Protein AF-A0A926U2E8-F1 (afdb_monomer)

Secondary structure (DSSP, 8-state):
-EETTEEEEETT-HHHHHH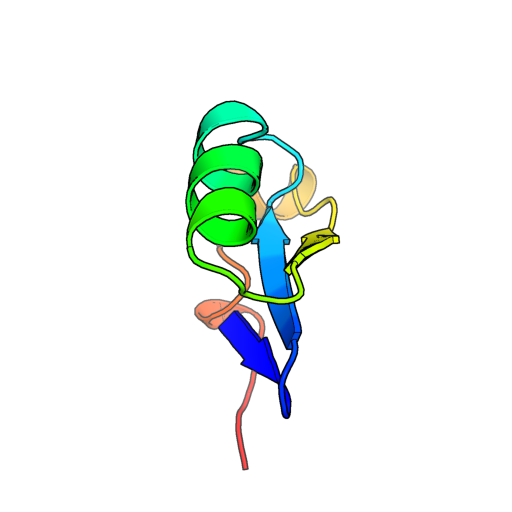HHHTT-EEEEE--HHHHTTT--TTTT----

Nearest PDB structures (foldseek):
  3rhy-assembly2_B  TM=9.277E-01  e=6.835E-03  Pseudomonas aeruginosa
  8dpk-assembly2_D  TM=8.554E-01  e=1.342E+00  Trypanosoma brucei

Radius of gyration: 11.1 Å; Cα contacts (8 Å, |Δi|>4): 54; chains: 1; bounding box: 26×20×25 Å

Mean predicted aligned error: 2.06 Å

Solvent-accessible surface area (backbone atoms only — not comparable to full-atom values): 3108 Å² total; per-residue (Å²): 78,76,57,91,82,36,33,45,42,60,50,92,43,62,69,61,52,49,55,49,38,74,77,71,46,49,70,47,71,41,86,48,68,77,46,42,77,70,79,47,50,76,63,80,76,51,87,90,131

Sequence (49 aa):
MRIGETILMQAGFPQTIEQVRSIGYSVEAVDISEFAKAEAGLTCLSLIF

Foldseek 3Di:
DDDP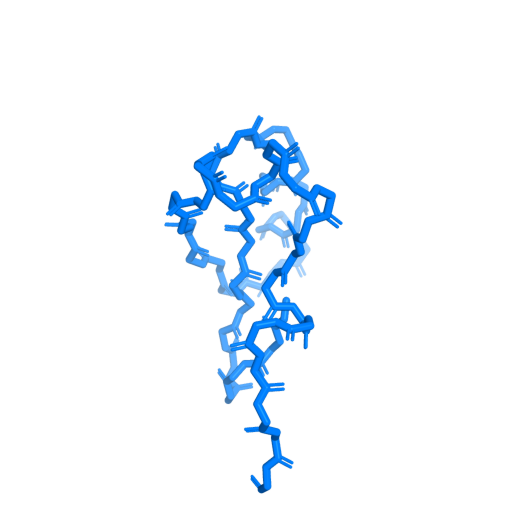QEDEDAQVCVVVQVVVVVVPGHYDHDHPVVVVVVVDDPVVVDDDD

Structure (mmCIF, N/CA/C/O backbone):
data_AF-A0A926U2E8-F1
#
_entry.id   AF-A0A926U2E8-F1
#
loop_
_atom_site.group_PDB
_atom_site.id
_atom_site.type_symbol
_atom_site.label_atom_id
_atom_site.label_alt_id
_atom_site.label_comp_id
_atom_site.label_asym_id
_atom_site.label_entity_id
_atom_site.label_seq_id
_atom_site.pdbx_PDB_ins_code
_atom_site.Cartn_x
_atom_site.Cartn_y
_atom_site.Cartn_z
_atom_site.occupancy
_atom_site.B_iso_or_equiv
_atom_site.auth_seq_id
_atom_site.auth_comp_id
_atom_site.auth_asym_id
_atom_site.auth_atom_id
_atom_site.pdbx_PDB_model_num
ATOM 1 N N . MET A 1 1 ? -3.013 -4.929 3.800 1.00 94.38 1 MET A N 1
ATOM 2 C CA . MET A 1 1 ? -2.861 -5.488 5.165 1.00 94.38 1 MET A CA 1
ATOM 3 C C . MET A 1 1 ? -3.366 -4.449 6.151 1.00 94.38 1 MET A C 1
ATOM 5 O O . MET A 1 1 ? -3.067 -3.288 5.934 1.00 94.38 1 MET A O 1
ATOM 9 N N . ARG A 1 2 ? -4.146 -4.804 7.176 1.00 95.94 2 ARG A N 1
ATOM 10 C CA . ARG A 1 2 ? -4.663 -3.831 8.156 1.00 95.94 2 ARG A CA 1
ATOM 11 C C . ARG A 1 2 ? -3.838 -3.885 9.445 1.00 95.94 2 ARG A C 1
ATOM 13 O O . ARG A 1 2 ? -3.598 -4.981 9.940 1.00 95.94 2 ARG A O 1
ATOM 20 N N . ILE A 1 3 ? -3.444 -2.728 9.974 1.00 95.00 3 ILE A N 1
ATOM 21 C CA . ILE A 1 3 ? -2.810 -2.558 11.289 1.00 95.00 3 ILE A CA 1
ATOM 22 C C . ILE A 1 3 ? -3.571 -1.454 12.026 1.00 95.00 3 ILE A C 1
ATOM 24 O O . ILE A 1 3 ? -3.578 -0.304 11.588 1.00 95.00 3 ILE A O 1
ATOM 28 N N . GLY A 1 4 ? -4.253 -1.805 13.120 1.00 94.19 4 GLY A N 1
ATOM 29 C CA . GLY A 1 4 ? -5.191 -0.889 13.777 1.00 94.19 4 GLY A CA 1
ATOM 30 C C . GLY A 1 4 ? -6.264 -0.405 12.795 1.00 94.19 4 GLY A C 1
ATOM 31 O O . GLY A 1 4 ? -6.948 -1.219 12.174 1.00 94.19 4 GLY A O 1
ATOM 32 N N . GLU A 1 5 ? -6.370 0.910 12.608 1.00 95.50 5 GLU A N 1
ATOM 33 C CA . GLU A 1 5 ? -7.304 1.548 11.662 1.00 95.50 5 GLU A CA 1
ATOM 34 C C . GLU A 1 5 ? -6.685 1.852 10.283 1.00 95.50 5 GLU A C 1
ATOM 36 O O . GLU A 1 5 ? -7.374 2.349 9.392 1.00 95.50 5 GLU A O 1
ATOM 41 N N . THR A 1 6 ? -5.403 1.537 10.075 1.00 97.31 6 THR A N 1
ATOM 42 C CA . THR A 1 6 ? -4.684 1.846 8.831 1.00 97.31 6 THR A CA 1
ATOM 43 C C . THR A 1 6 ? -4.561 0.616 7.938 1.00 97.31 6 THR A C 1
ATOM 45 O O . THR A 1 6 ? -4.196 -0.476 8.381 1.00 97.31 6 THR A O 1
ATOM 48 N N . ILE A 1 7 ? -4.824 0.790 6.644 1.00 98.19 7 ILE A N 1
ATOM 49 C CA . ILE A 1 7 ? -4.565 -0.206 5.608 1.00 98.19 7 ILE A CA 1
ATOM 50 C C . ILE A 1 7 ? -3.218 0.105 4.951 1.00 98.19 7 ILE A C 1
ATOM 52 O O . ILE A 1 7 ? -3.044 1.138 4.314 1.00 98.19 7 ILE A O 1
ATOM 56 N N . LEU A 1 8 ? -2.277 -0.827 5.057 1.00 98.25 8 LEU A N 1
ATOM 57 C CA . LEU A 1 8 ? -1.043 -0.833 4.283 1.00 98.25 8 LEU A CA 1
ATOM 58 C C . LEU A 1 8 ? -1.295 -1.447 2.900 1.00 98.25 8 LEU A C 1
AT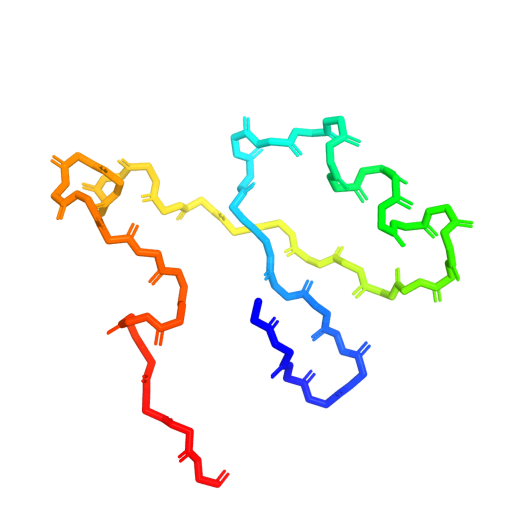OM 60 O O . LEU A 1 8 ? -1.830 -2.565 2.797 1.00 98.25 8 LEU A O 1
ATOM 64 N N . MET A 1 9 ? -0.887 -0.741 1.847 1.00 98.44 9 MET A N 1
ATOM 65 C CA . MET A 1 9 ? -1.001 -1.167 0.447 1.00 98.44 9 MET A CA 1
ATOM 66 C C . MET A 1 9 ? 0.316 -0.954 -0.303 1.00 98.44 9 MET A C 1
ATOM 68 O O . MET A 1 9 ? 1.077 -0.048 0.019 1.00 98.44 9 MET A O 1
ATOM 72 N N . GLN A 1 10 ? 0.586 -1.772 -1.322 1.00 97.81 10 GLN A N 1
ATOM 73 C CA . GLN A 1 10 ? 1.775 -1.595 -2.157 1.00 97.81 10 GLN A CA 1
ATOM 74 C C . 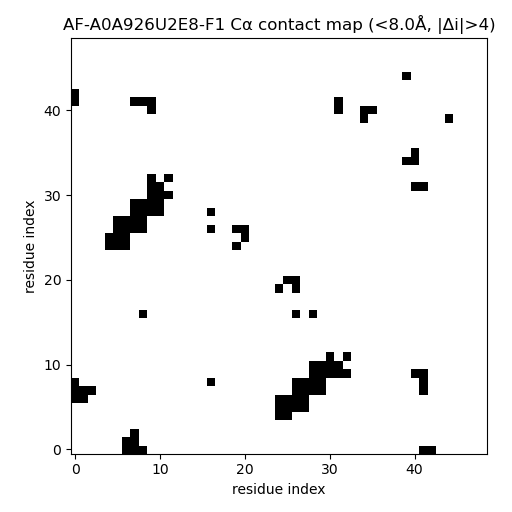GLN A 1 10 ? 1.673 -0.300 -2.979 1.00 97.81 10 GLN A C 1
ATOM 76 O O . GLN A 1 10 ? 0.691 -0.090 -3.691 1.00 97.81 10 GLN A O 1
ATOM 81 N N . ALA A 1 11 ? 2.718 0.530 -2.936 1.00 98.19 11 ALA A N 1
ATOM 82 C CA . ALA A 1 11 ? 2.752 1.848 -3.580 1.00 98.19 11 ALA A CA 1
ATOM 83 C C . ALA A 1 11 ? 2.586 1.824 -5.115 1.00 98.19 11 ALA A C 1
ATOM 85 O O . ALA A 1 11 ? 2.176 2.821 -5.705 1.00 98.19 11 ALA A O 1
ATOM 86 N N . GLY A 1 12 ? 2.841 0.682 -5.762 1.00 97.12 12 GLY A N 1
ATOM 87 C CA . GLY A 1 12 ? 2.691 0.491 -7.210 1.00 97.12 12 GLY A CA 1
ATOM 88 C C . GLY A 1 12 ? 1.248 0.481 -7.738 1.00 97.12 12 GLY A C 1
ATOM 89 O O . GLY A 1 12 ? 1.064 0.423 -8.950 1.00 97.12 12 GLY A O 1
ATOM 90 N N . PHE A 1 13 ? 0.228 0.553 -6.871 1.00 97.56 13 PHE A N 1
ATOM 91 C CA . PHE A 1 13 ? -1.191 0.490 -7.260 1.00 97.56 13 PHE A CA 1
ATOM 92 C C . PHE A 1 13 ? -1.979 1.752 -6.858 1.00 97.56 13 PHE A C 1
ATOM 94 O O . PHE A 1 13 ? -2.900 1.675 -6.039 1.00 97.56 13 PHE A O 1
ATOM 101 N N . PRO A 1 14 ? -1.659 2.930 -7.427 1.00 97.69 14 PRO A N 1
ATOM 102 C CA . PRO A 1 14 ? -2.243 4.206 -7.006 1.00 97.69 14 PRO A CA 1
ATOM 103 C C . PRO A 1 14 ? -3.761 4.286 -7.215 1.00 97.69 14 PRO A C 1
ATOM 105 O O . PRO A 1 14 ? -4.458 4.869 -6.390 1.00 97.69 14 PRO A O 1
ATOM 108 N N . GLN A 1 15 ? -4.292 3.669 -8.275 1.00 98.44 15 GLN A N 1
ATOM 109 C CA . GLN A 1 15 ? -5.735 3.658 -8.547 1.00 98.44 15 GLN A CA 1
ATOM 110 C C . GLN A 1 15 ? -6.505 2.902 -7.457 1.00 98.44 15 GLN A C 1
ATOM 112 O O . GLN A 1 15 ? -7.476 3.421 -6.914 1.00 98.44 15 GLN A O 1
ATOM 117 N N . THR A 1 16 ? -6.029 1.713 -7.083 1.00 98.19 16 THR A N 1
ATOM 118 C CA . THR A 1 16 ? -6.638 0.908 -6.017 1.00 98.19 16 THR A CA 1
ATOM 119 C C . THR A 1 16 ? -6.517 1.598 -4.663 1.00 98.19 16 THR A C 1
ATOM 121 O O . THR A 1 16 ? -7.464 1.589 -3.884 1.00 98.19 16 THR A O 1
ATOM 124 N N . ILE A 1 17 ? -5.373 2.228 -4.382 1.00 98.50 17 ILE A N 1
ATOM 125 C CA . ILE A 1 17 ? -5.177 3.015 -3.158 1.00 98.50 17 ILE A CA 1
ATOM 126 C C . ILE A 1 17 ? -6.228 4.124 -3.057 1.00 98.50 17 ILE A C 1
ATOM 128 O O . ILE A 1 17 ? -6.844 4.284 -2.005 1.00 98.50 17 ILE A O 1
ATOM 132 N N . GLU A 1 18 ? -6.463 4.862 -4.142 1.00 98.38 18 GLU A N 1
ATOM 133 C CA . GLU A 1 18 ? -7.431 5.958 -4.138 1.00 98.38 18 GLU A CA 1
ATOM 134 C C . GLU A 1 18 ? -8.870 5.458 -3.986 1.00 98.38 18 GLU A C 1
ATOM 136 O O . GLU A 1 18 ? -9.648 6.024 -3.222 1.00 98.38 18 GLU A O 1
ATOM 141 N N . GLN A 1 19 ? -9.211 4.335 -4.621 1.00 98.50 19 GLN A N 1
ATOM 142 C CA . GLN A 1 19 ? -10.506 3.687 -4.413 1.00 98.50 19 GLN A CA 1
ATOM 143 C C . GLN A 1 19 ? -10.717 3.321 -2.941 1.00 98.50 19 GLN A C 1
ATOM 145 O O . GLN A 1 19 ? -11.768 3.616 -2.379 1.00 98.50 19 GLN A O 1
ATOM 150 N N . VAL A 1 20 ? -9.712 2.738 -2.287 1.00 98.00 20 VAL A N 1
ATOM 151 C CA . VAL A 1 20 ? -9.807 2.368 -0.869 1.00 98.00 20 VAL A CA 1
ATOM 152 C C . VAL A 1 20 ? -9.921 3.609 0.024 1.00 98.00 20 VAL A C 1
ATOM 154 O O . VAL A 1 20 ? -10.749 3.622 0.936 1.00 98.00 20 VAL A O 1
ATOM 157 N N . ARG A 1 21 ? -9.175 4.683 -0.271 1.00 98.12 21 ARG A N 1
ATOM 158 C CA . ARG A 1 21 ? -9.317 5.974 0.427 1.00 98.12 21 ARG A CA 1
ATOM 159 C C . ARG A 1 21 ? -10.706 6.580 0.259 1.00 98.12 21 ARG A C 1
ATOM 161 O O . ARG A 1 21 ? -11.274 7.057 1.236 1.00 98.12 21 ARG A O 1
ATOM 168 N N . SER A 1 22 ? -11.284 6.510 -0.941 1.00 98.25 22 SER A N 1
ATOM 169 C CA . SER A 1 22 ? -12.614 7.065 -1.235 1.00 98.25 22 SER A CA 1
ATOM 170 C C . SER A 1 22 ? -13.745 6.4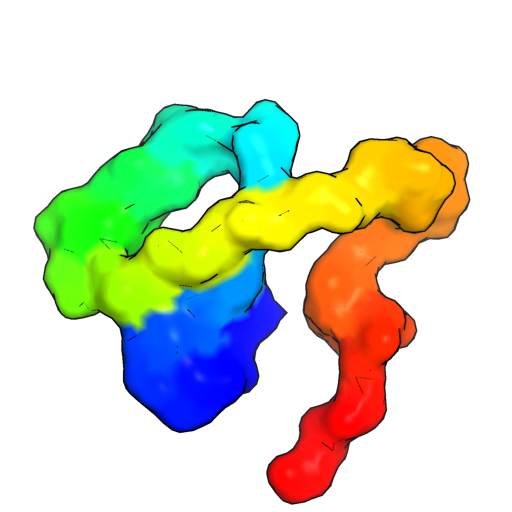10 -0.431 1.00 98.25 22 SER A C 1
ATOM 172 O O . SER A 1 22 ? -14.777 7.031 -0.197 1.00 98.25 22 SER A O 1
ATOM 174 N N . ILE A 1 23 ? -13.532 5.177 0.045 1.00 96.94 23 ILE A N 1
ATOM 175 C CA . ILE A 1 23 ? -14.474 4.431 0.895 1.00 96.94 23 ILE A CA 1
ATOM 176 C C . ILE A 1 23 ? -14.321 4.826 2.383 1.00 96.94 23 ILE A C 1
ATOM 178 O O . ILE A 1 23 ? -15.094 4.385 3.230 1.00 96.94 23 ILE A O 1
ATOM 182 N N . GLY A 1 24 ? -13.366 5.702 2.717 1.00 97.25 24 GLY A N 1
ATOM 183 C CA . GLY A 1 24 ? -13.172 6.252 4.062 1.00 97.25 24 GLY A CA 1
ATOM 184 C C . GLY A 1 24 ? -12.088 5.558 4.887 1.00 97.25 24 GLY A C 1
ATOM 185 O O . GLY A 1 24 ? -12.001 5.791 6.090 1.00 97.25 24 GLY A O 1
ATOM 186 N N . TYR A 1 25 ? -11.2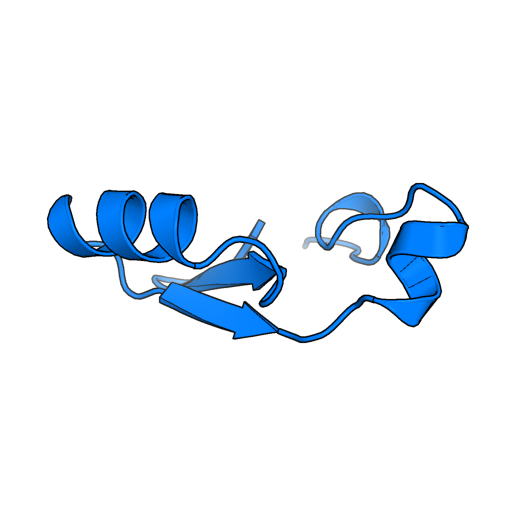55 4.715 4.272 1.00 98.12 25 TYR A N 1
ATOM 187 C CA . TYR A 1 25 ? -10.138 4.075 4.965 1.00 98.12 25 TYR A CA 1
ATOM 188 C C .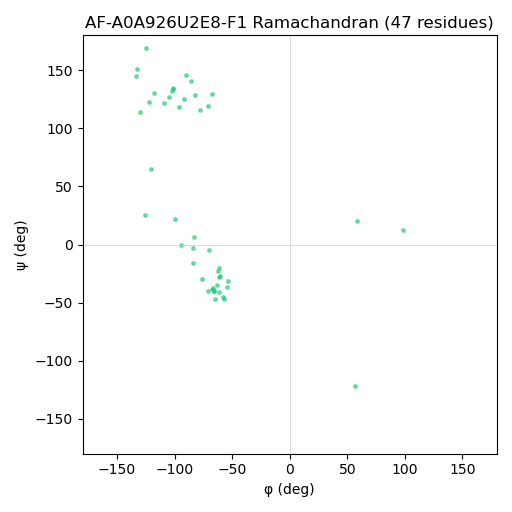 TYR A 1 25 ? -8.881 4.950 4.972 1.00 98.12 25 TYR A C 1
ATOM 190 O O . TYR A 1 25 ? -8.498 5.535 3.957 1.00 98.12 25 TYR A O 1
ATOM 198 N N . SER A 1 26 ? -8.169 4.945 6.100 1.00 98.00 26 SER A N 1
ATOM 199 C CA . SER A 1 26 ? -6.793 5.439 6.179 1.00 98.00 26 SER A CA 1
ATOM 200 C C . SER A 1 26 ? -5.868 4.472 5.446 1.00 98.00 26 SER A C 1
ATOM 202 O O . SER A 1 26 ? -5.773 3.304 5.824 1.00 98.00 26 SER A O 1
ATOM 204 N N . VAL A 1 27 ? -5.184 4.941 4.399 1.00 98.25 27 VAL A N 1
ATOM 205 C CA . VAL A 1 27 ? -4.286 4.105 3.585 1.00 98.25 27 VAL A CA 1
ATOM 206 C C . VAL A 1 27 ? -2.873 4.666 3.567 1.00 98.25 27 VAL A C 1
ATOM 208 O O . VAL A 1 27 ? -2.651 5.782 3.083 1.00 98.25 27 VAL A O 1
ATOM 211 N N . GLU A 1 28 ? -1.921 3.842 3.996 1.00 98.19 28 GLU A N 1
ATOM 212 C CA . GLU A 1 28 ? -0.489 4.095 3.872 1.00 98.19 28 GLU A CA 1
ATOM 213 C C . GLU A 1 28 ? 0.098 3.232 2.749 1.00 98.19 28 GLU A C 1
ATOM 215 O O . GLU A 1 28 ? -0.108 2.016 2.680 1.00 98.19 28 GLU A O 1
ATOM 220 N N . ALA A 1 29 ? 0.798 3.890 1.827 1.00 98.12 29 ALA A N 1
ATOM 221 C CA . ALA A 1 29 ? 1.430 3.243 0.689 1.00 98.12 29 ALA A CA 1
ATOM 222 C C . ALA A 1 29 ? 2.872 2.869 1.047 1.00 98.12 29 ALA A C 1
ATOM 224 O O . ALA A 1 29 ? 3.655 3.737 1.422 1.00 98.12 29 ALA A O 1
ATOM 225 N N . VAL A 1 30 ? 3.223 1.595 0.893 1.00 98.00 30 VAL A N 1
ATOM 226 C CA . VAL A 1 30 ? 4.552 1.057 1.205 1.00 98.00 30 VAL A CA 1
ATOM 227 C C . VAL A 1 30 ? 5.180 0.511 -0.070 1.00 98.00 30 VAL A C 1
ATOM 229 O O . VAL A 1 30 ? 4.548 -0.251 -0.807 1.00 98.00 30 VAL A O 1
ATOM 232 N N . ASP A 1 31 ? 6.420 0.899 -0.356 1.00 98.12 31 ASP A N 1
ATOM 233 C CA . ASP A 1 31 ? 7.166 0.316 -1.467 1.00 98.12 31 ASP A CA 1
ATOM 234 C C . ASP A 1 31 ? 7.718 -1.057 -1.066 1.00 98.12 31 ASP A C 1
ATOM 236 O O . ASP A 1 31 ? 8.539 -1.184 -0.160 1.00 98.12 31 ASP A O 1
ATOM 240 N N . ILE A 1 32 ? 7.236 -2.092 -1.751 1.00 97.81 32 ILE A N 1
ATOM 241 C CA . ILE A 1 32 ? 7.716 -3.473 -1.639 1.00 97.81 32 ILE A CA 1
ATOM 242 C C . I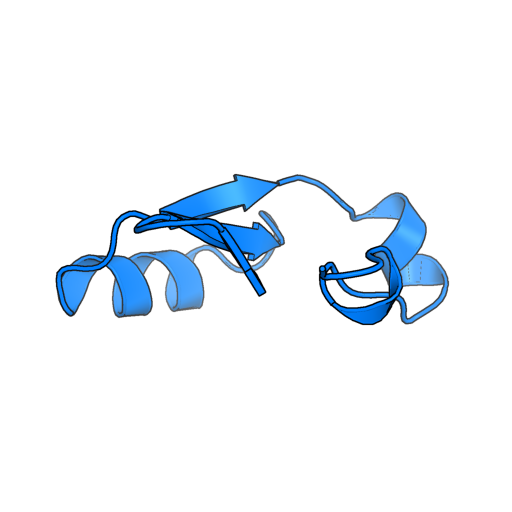LE A 1 32 ? 8.105 -4.033 -3.014 1.00 97.81 32 ILE A C 1
ATOM 244 O O . ILE A 1 32 ? 8.033 -5.239 -3.237 1.00 97.81 32 ILE A O 1
ATOM 248 N N . SER A 1 33 ? 8.473 -3.168 -3.963 1.00 97.94 33 SER A N 1
ATOM 249 C CA . SER A 1 33 ? 8.772 -3.539 -5.353 1.00 97.94 33 SER A CA 1
ATOM 250 C C . SER A 1 33 ? 9.838 -4.634 -5.482 1.00 97.94 33 SER A C 1
ATOM 252 O O . SER A 1 33 ? 9.691 -5.525 -6.316 1.00 97.94 33 SER A O 1
ATOM 254 N N . GLU A 1 34 ? 10.855 -4.641 -4.617 1.00 98.31 34 GLU A N 1
ATOM 255 C CA . GLU A 1 34 ? 11.871 -5.701 -4.588 1.00 98.31 34 GLU A CA 1
ATOM 256 C C . GLU A 1 34 ? 11.302 -7.063 -4.164 1.00 98.31 34 GLU A C 1
ATOM 258 O O . GLU A 1 34 ? 11.654 -8.087 -4.744 1.00 98.31 34 GLU A O 1
ATOM 263 N N . PHE A 1 35 ? 10.364 -7.087 -3.215 1.00 97.88 35 PHE A N 1
ATOM 264 C CA . PHE A 1 35 ? 9.698 -8.318 -2.781 1.00 97.88 35 PHE A CA 1
ATOM 265 C C . PHE A 1 35 ? 8.644 -8.789 -3.787 1.00 97.88 35 PHE A C 1
ATOM 267 O O . PHE A 1 35 ? 8.443 -9.990 -3.954 1.00 97.88 35 PHE A O 1
ATOM 274 N N . ALA A 1 36 ? 8.022 -7.861 -4.517 1.00 96.06 36 ALA A N 1
ATOM 275 C CA . ALA A 1 36 ? 7.068 -8.188 -5.572 1.00 96.06 36 ALA A CA 1
ATOM 276 C C . ALA A 1 36 ? 7.709 -9.005 -6.709 1.00 96.06 36 ALA A C 1
ATOM 278 O O . ALA A 1 36 ? 7.032 -9.829 -7.320 1.00 96.06 36 ALA A O 1
ATOM 279 N N . LYS A 1 37 ? 9.022 -8.852 -6.953 1.00 97.12 37 LYS A N 1
ATOM 280 C CA . LYS A 1 37 ? 9.781 -9.709 -7.889 1.00 97.12 37 LYS A CA 1
ATOM 281 C C . LYS A 1 37 ? 9.775 -11.184 -7.477 1.00 97.12 37 LYS A C 1
ATOM 283 O O . LYS A 1 37 ? 9.915 -12.048 -8.334 1.00 97.12 37 LYS A O 1
ATOM 288 N N . ALA A 1 38 ? 9.626 -11.456 -6.181 1.00 98.00 38 ALA A N 1
ATOM 289 C CA . ALA A 1 38 ? 9.518 -12.791 -5.602 1.00 98.00 38 ALA A CA 1
ATOM 290 C C . ALA A 1 38 ? 8.058 -13.186 -5.305 1.00 98.00 38 ALA A C 1
ATOM 292 O O . ALA A 1 38 ? 7.819 -14.024 -4.440 1.00 98.00 38 ALA A O 1
ATOM 293 N N . GLU A 1 39 ? 7.085 -12.554 -5.973 1.00 96.88 39 GLU A N 1
ATOM 294 C CA . GLU A 1 39 ? 5.643 -12.804 -5.802 1.00 96.88 39 GLU A CA 1
ATOM 295 C C . GLU A 1 39 ? 5.129 -12.579 -4.364 1.00 96.88 39 GLU A C 1
ATOM 297 O O . GLU A 1 39 ? 4.060 -13.057 -3.984 1.00 96.88 39 GLU A O 1
ATOM 302 N N . ALA A 1 40 ? 5.869 -11.817 -3.551 1.00 97.38 40 ALA A N 1
ATOM 303 C CA . ALA A 1 40 ? 5.507 -11.535 -2.169 1.00 97.38 40 ALA A CA 1
ATOM 304 C C . ALA A 1 40 ? 4.651 -10.264 -2.034 1.00 97.38 40 ALA A C 1
ATOM 306 O O . ALA A 1 40 ? 4.841 -9.269 -2.735 1.00 97.38 40 ALA A O 1
ATOM 307 N N . GLY A 1 41 ? 3.730 -10.285 -1.067 1.00 97.19 41 GLY A N 1
ATOM 308 C CA . GLY A 1 41 ? 2.901 -9.152 -0.656 1.00 97.19 41 GLY A CA 1
ATOM 309 C C . GLY A 1 41 ? 3.008 -8.853 0.843 1.00 97.19 41 GLY A C 1
ATOM 310 O O . GLY A 1 41 ? 3.508 -9.657 1.625 1.00 97.19 41 GLY A O 1
ATOM 311 N N . LEU A 1 42 ? 2.476 -7.703 1.276 1.00 97.38 42 LEU A N 1
ATOM 312 C CA . LEU A 1 42 ? 2.530 -7.255 2.683 1.00 97.38 42 LEU A CA 1
ATOM 313 C C . LEU A 1 42 ? 1.995 -8.298 3.682 1.00 97.38 42 LEU A C 1
ATOM 315 O O . LEU A 1 42 ? 2.457 -8.370 4.817 1.00 97.38 42 LEU A O 1
ATOM 319 N N . THR A 1 43 ? 1.024 -9.110 3.263 1.00 96.75 43 THR A N 1
ATOM 320 C CA . THR A 1 43 ? 0.410 -10.154 4.091 1.00 96.75 43 THR A CA 1
ATOM 321 C C . THR A 1 43 ? 1.337 -11.336 4.364 1.00 96.75 43 THR A C 1
ATOM 323 O O . THR A 1 43 ? 1.340 -11.821 5.487 1.00 96.75 43 THR A O 1
ATOM 326 N N . CYS A 1 44 ? 2.126 -11.800 3.388 1.00 95.88 44 CYS A N 1
ATOM 327 C CA . CYS A 1 44 ? 3.063 -12.914 3.590 1.00 95.88 44 CYS A CA 1
ATOM 328 C C . CYS A 1 44 ? 4.402 -12.466 4.193 1.00 95.88 44 CYS A C 1
ATOM 330 O O . CYS A 1 44 ? 5.146 -13.293 4.709 1.00 95.88 44 CYS A O 1
ATOM 332 N N . LEU A 1 45 ? 4.696 -11.163 4.159 1.00 96.69 45 LEU A N 1
ATOM 333 C CA . LEU A 1 45 ? 5.862 -10.552 4.807 1.00 96.69 45 LEU A CA 1
ATOM 334 C C . LEU A 1 45 ? 5.643 -10.254 6.299 1.00 96.69 45 LEU A C 1
ATOM 336 O O . LEU A 1 45 ? 6.487 -9.621 6.928 1.00 96.69 45 LEU A O 1
ATOM 340 N N . SER A 1 46 ? 4.515 -10.686 6.862 1.00 95.06 46 SER A N 1
ATOM 341 C CA . SER A 1 46 ? 4.101 -10.311 8.210 1.00 95.06 46 SER A CA 1
ATOM 342 C C . SER A 1 46 ? 3.629 -11.515 9.014 1.00 95.06 46 SER A C 1
ATOM 344 O O . SER A 1 46 ? 2.960 -12.406 8.496 1.00 95.06 46 SER A O 1
ATOM 346 N N . LEU A 1 47 ? 3.920 -11.491 10.313 1.00 95.00 47 LEU A N 1
ATOM 347 C CA . LEU A 1 47 ? 3.299 -12.354 11.313 1.00 95.00 47 LEU A CA 1
ATOM 348 C C . LEU A 1 47 ? 2.387 -11.476 12.170 1.00 95.00 47 LEU A C 1
ATOM 350 O O . LEU A 1 47 ? 2.846 -10.484 12.732 1.00 95.00 47 LEU A O 1
ATOM 354 N N . ILE A 1 48 ? 1.099 -11.809 12.225 1.00 90.56 48 ILE A N 1
ATOM 355 C CA . ILE A 1 48 ? 0.081 -11.022 12.932 1.00 90.56 48 ILE A CA 1
ATOM 356 C C . ILE A 1 48 ? -0.239 -11.715 14.261 1.00 90.56 48 ILE A C 1
ATOM 358 O O . ILE A 1 48 ? -0.469 -12.925 14.267 1.00 90.56 48 ILE A O 1
ATOM 362 N N . PHE A 1 49 ? -0.258 -10.951 15.356 1.00 86.50 49 PHE A N 1
ATOM 363 C CA . PHE A 1 49 ? -0.612 -11.386 16.710 1.00 86.50 49 PHE A CA 1
ATOM 364 C C . PHE A 1 49 ? -1.434 -10.317 17.435 1.00 86.50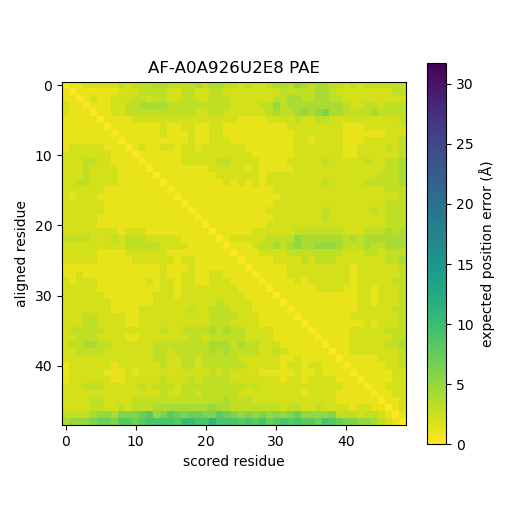 49 PHE A C 1
ATOM 366 O O . PHE A 1 49 ? -1.354 -9.135 17.026 1.00 86.50 49 PHE A O 1
#

pLDDT: mean 96.97, std 2.12, range [86.5, 98.5]